Protein AF-A0A7S3XKQ5-F1 (afdb_monomer_lite)

Secondary structure (DSSP, 8-state):
------TT-------TTT-HHHHHHTT--SSS--EE--SSS-TT-EE--S--SHHHHHHHIIIII-----GGGGGGS-HHHHHHHHHHHTS-HHHHHHHHHHHHHHTTS---HHHHHHHHHHHHHHHHHH-

Radius of gyration: 18.31 Å; chains: 1; bounding box: 39×31×45 Å

Structure (mmCIF, N/CA/C/O backbone):
data_AF-A0A7S3XKQ5-F1
#
_entry.id   AF-A0A7S3XKQ5-F1
#
loop_
_atom_site.group_PDB
_atom_site.id
_atom_site.type_symbol
_atom_site.label_atom_id
_atom_site.label_alt_id
_atom_site.label_comp_id
_atom_site.label_asym_id
_atom_site.label_entity_id
_atom_site.label_seq_id
_atom_site.pdbx_PDB_ins_code
_atom_site.Cartn_x
_atom_site.Cartn_y
_atom_site.Cartn_z
_atom_site.occupancy
_atom_site.B_iso_or_equiv
_atom_site.auth_seq_id
_atom_site.auth_comp_id
_atom_site.auth_asym_id
_atom_site.auth_atom_id
_atom_site.pdbx_PDB_model_num
ATOM 1 N N . ALA A 1 1 ? -20.234 -4.524 6.167 1.00 31.52 1 ALA A N 1
ATOM 2 C CA . ALA A 1 1 ? -20.418 -4.998 4.776 1.00 31.52 1 ALA A CA 1
ATOM 3 C C . ALA A 1 1 ? -19.093 -4.816 4.047 1.00 31.52 1 ALA A C 1
ATOM 5 O O . ALA A 1 1 ? -18.594 -3.701 4.038 1.00 31.52 1 ALA A O 1
ATOM 6 N N . LEU A 1 2 ? -18.487 -5.884 3.515 1.00 31.28 2 LEU A N 1
ATOM 7 C CA . LEU A 1 2 ? -17.202 -5.793 2.808 1.00 31.28 2 LEU A CA 1
ATOM 8 C C . LEU A 1 2 ? -17.407 -5.044 1.481 1.00 31.28 2 LEU A C 1
ATOM 10 O O . LEU A 1 2 ? -17.963 -5.598 0.535 1.00 31.28 2 LEU A O 1
ATOM 14 N N . LEU A 1 3 ? -16.986 -3.782 1.415 1.00 38.47 3 LEU A N 1
ATOM 15 C CA . LEU A 1 3 ? -16.918 -3.029 0.166 1.00 38.47 3 LEU A CA 1
ATOM 16 C C . LEU A 1 3 ? -15.486 -3.103 -0.367 1.00 38.47 3 LEU A C 1
ATOM 18 O O . LEU A 1 3 ? -14.568 -2.478 0.154 1.00 38.47 3 LEU A O 1
ATOM 22 N N . LEU A 1 4 ? -15.328 -3.908 -1.416 1.00 44.41 4 LEU A N 1
ATOM 23 C CA . LEU A 1 4 ? -14.134 -4.013 -2.249 1.00 44.41 4 LEU A CA 1
ATOM 24 C C . LEU A 1 4 ? -13.785 -2.647 -2.848 1.00 44.41 4 LEU A C 1
ATOM 26 O O . LEU A 1 4 ? -14.491 -2.178 -3.738 1.00 44.41 4 LEU A O 1
ATOM 30 N N . LEU A 1 5 ? -12.679 -2.039 -2.421 1.00 44.62 5 LEU A N 1
ATOM 31 C CA . LEU A 1 5 ? -12.096 -0.867 -3.072 1.00 44.62 5 LEU A CA 1
ATOM 32 C C . LEU A 1 5 ? -10.567 -1.005 -3.050 1.00 44.62 5 LEU A C 1
ATOM 34 O O . LEU A 1 5 ? -9.921 -0.711 -2.056 1.00 44.62 5 LEU A O 1
ATOM 38 N N . HIS A 1 6 ? -10.034 -1.423 -4.205 1.00 49.72 6 HIS A N 1
ATOM 39 C CA . HIS A 1 6 ? -8.649 -1.806 -4.520 1.00 49.72 6 HIS A CA 1
ATOM 40 C C . HIS A 1 6 ? -8.229 -3.225 -4.076 1.00 49.72 6 HIS A C 1
ATOM 42 O O . HIS A 1 6 ? -8.263 -3.526 -2.890 1.00 49.72 6 HIS A O 1
ATOM 48 N N . PRO A 1 7 ? -7.773 -4.099 -5.001 1.00 55.66 7 PRO A N 1
ATOM 49 C CA . PRO A 1 7 ? -7.379 -5.471 -4.655 1.00 55.66 7 PRO A CA 1
ATOM 50 C C . PRO A 1 7 ? -6.207 -5.554 -3.667 1.00 55.66 7 PRO A C 1
ATOM 52 O O . PRO A 1 7 ? -6.026 -6.567 -3.005 1.00 55.66 7 PRO A O 1
ATOM 55 N N . SER A 1 8 ? -5.414 -4.488 -3.556 1.00 66.88 8 SER A N 1
ATOM 56 C CA . SER A 1 8 ? -4.251 -4.410 -2.674 1.00 66.88 8 SER A CA 1
ATOM 57 C C . SER A 1 8 ? -4.506 -3.715 -1.335 1.00 66.88 8 SER A C 1
ATOM 59 O O . SER A 1 8 ? -3.608 -3.713 -0.492 1.00 66.88 8 SER A O 1
ATOM 61 N N . VAL A 1 9 ? -5.682 -3.106 -1.123 1.00 77.19 9 VAL A N 1
ATOM 62 C CA . VAL A 1 9 ? -5.980 -2.338 0.096 1.00 77.19 9 VAL A CA 1
ATOM 63 C C . VAL A 1 9 ? -7.341 -2.733 0.653 1.00 77.19 9 VAL A C 1
ATOM 65 O O . VAL A 1 9 ? -8.372 -2.531 0.022 1.00 77.19 9 VAL A O 1
ATOM 68 N N . LEU A 1 10 ? -7.345 -3.255 1.878 1.00 82.56 10 LEU A N 1
ATOM 69 C CA . LEU A 1 10 ? -8.566 -3.527 2.626 1.00 82.56 10 LEU A CA 1
ATOM 70 C C . LEU A 1 10 ? -8.952 -2.294 3.448 1.00 82.56 10 LEU A C 1
ATOM 72 O O . LEU A 1 10 ? -8.154 -1.802 4.244 1.00 82.56 10 LEU A O 1
ATOM 76 N N . ILE A 1 11 ? -10.189 -1.829 3.279 1.00 87.88 11 ILE A N 1
ATOM 77 C CA . ILE A 1 11 ? -10.793 -0.787 4.112 1.00 87.88 11 ILE A CA 1
ATOM 78 C C . ILE A 1 11 ? -11.907 -1.439 4.926 1.00 87.88 11 ILE A C 1
ATOM 80 O O . ILE A 1 11 ? -12.775 -2.111 4.369 1.00 87.88 11 ILE A O 1
ATOM 84 N N . ALA A 1 12 ? -11.871 -1.240 6.239 1.00 90.88 12 ALA A N 1
ATOM 85 C CA . ALA A 1 12 ? -12.855 -1.767 7.171 1.00 90.88 12 ALA A CA 1
ATOM 86 C C . ALA A 1 12 ? -13.264 -0.690 8.179 1.00 90.88 12 ALA A C 1
ATOM 88 O O . ALA A 1 12 ? -12.470 0.191 8.517 1.00 90.88 12 ALA A O 1
ATOM 89 N N . ASP A 1 13 ? -14.499 -0.785 8.655 1.00 94.56 13 ASP A N 1
ATOM 90 C CA . ASP A 1 13 ? -15.030 -0.023 9.775 1.00 94.56 13 ASP A CA 1
ATOM 91 C C . ASP A 1 13 ? -15.311 -0.954 10.963 1.00 94.56 13 ASP A C 1
ATOM 93 O O . ASP A 1 13 ? -15.604 -2.137 10.790 1.00 94.56 13 ASP A O 1
ATOM 97 N N . VAL A 1 14 ? -15.180 -0.418 12.176 1.00 95.19 14 VAL A N 1
ATOM 98 C CA . VAL A 1 14 ? -15.464 -1.124 13.430 1.00 95.19 14 VAL A CA 1
ATOM 99 C C . VAL A 1 14 ? -16.315 -0.206 14.296 1.00 95.19 14 VAL A C 1
ATOM 101 O O . VAL A 1 14 ? -15.922 0.930 14.571 1.00 95.19 14 VAL A O 1
ATOM 104 N N . ASP A 1 15 ? -17.472 -0.699 14.734 1.00 95.56 15 ASP A N 1
ATOM 105 C CA . ASP A 1 15 ? -18.322 0.011 15.685 1.00 95.56 15 ASP A CA 1
ATOM 106 C C . ASP A 1 15 ? -17.851 -0.257 17.118 1.00 95.56 15 ASP A C 1
ATOM 108 O O . ASP A 1 15 ? -18.211 -1.249 17.751 1.00 95.56 15 ASP A O 1
ATOM 112 N N . CYS A 1 16 ? -17.050 0.664 17.646 1.00 95.06 16 CYS A N 1
ATOM 113 C CA . CYS A 1 16 ? -16.526 0.586 19.006 1.00 95.06 16 CYS A CA 1
ATOM 114 C C . CYS A 1 16 ? -17.577 0.794 20.108 1.00 95.06 16 CYS A C 1
ATOM 116 O O . CYS A 1 16 ? -17.250 0.658 21.285 1.00 95.06 16 CYS A O 1
ATOM 118 N N . THR A 1 17 ? -18.826 1.142 19.773 1.00 92.88 17 THR A N 1
ATOM 119 C CA . THR A 1 17 ? -19.912 1.130 20.767 1.00 92.88 17 THR A CA 1
AT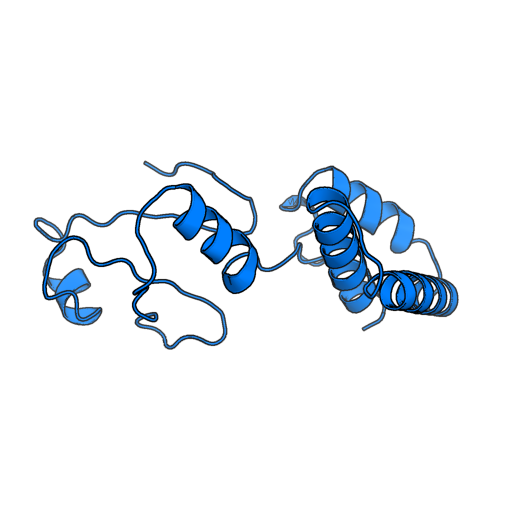OM 120 C C . THR A 1 17 ? -20.361 -0.295 21.092 1.00 92.88 17 THR A C 1
ATOM 122 O O . THR A 1 17 ? -20.807 -0.551 22.214 1.00 92.88 17 THR A O 1
ATOM 125 N N . VAL A 1 18 ? -20.164 -1.218 20.144 1.00 97.00 18 VAL A N 1
ATOM 126 C CA . VAL A 1 18 ? -20.434 -2.655 20.265 1.00 97.00 18 VAL A CA 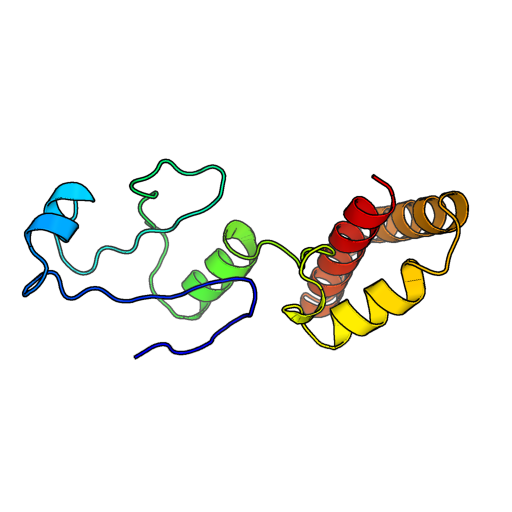1
ATOM 127 C C . VAL A 1 18 ? -19.155 -3.420 20.628 1.00 97.00 18 VAL A C 1
ATOM 129 O O . VAL A 1 18 ? -19.145 -4.169 21.599 1.00 97.00 18 VAL A O 1
ATOM 132 N N . GLU A 1 19 ? -18.056 -3.181 19.909 1.00 96.31 19 GLU A N 1
ATOM 133 C CA . GLU A 1 19 ? -16.785 -3.916 20.032 1.00 96.31 19 GLU A CA 1
ATOM 134 C C . GLU A 1 19 ? -15.789 -3.214 20.976 1.00 96.31 19 GLU A C 1
ATOM 136 O O . GLU A 1 19 ? -14.682 -2.824 20.591 1.00 96.31 19 GLU A O 1
ATOM 141 N N . GLN A 1 20 ? -16.195 -3.004 22.232 1.00 95.38 20 GLN A N 1
ATOM 142 C CA . GLN A 1 20 ? -15.442 -2.188 23.199 1.00 95.38 20 GLN A CA 1
ATOM 143 C C . GLN A 1 20 ? -14.061 -2.768 23.538 1.00 95.38 20 GLN A C 1
ATOM 145 O O . GLN A 1 20 ? -13.076 -2.026 23.544 1.00 95.38 20 GLN A O 1
ATOM 150 N N . ASP A 1 21 ? -13.972 -4.080 23.774 1.00 96.94 21 ASP A N 1
ATOM 151 C CA . ASP A 1 21 ? -12.715 -4.754 24.131 1.00 96.94 21 ASP A CA 1
ATOM 152 C C . ASP A 1 21 ? -11.688 -4.661 22.996 1.00 96.94 21 ASP A C 1
ATOM 154 O O . ASP A 1 21 ? -10.526 -4.322 23.230 1.00 96.94 21 ASP A O 1
ATOM 158 N N . LEU A 1 22 ? -12.134 -4.876 21.753 1.00 95.25 22 LEU A N 1
ATOM 159 C CA . LEU A 1 22 ? -11.299 -4.746 20.561 1.00 95.25 22 LEU A CA 1
ATOM 160 C C . LEU A 1 22 ? -10.774 -3.313 20.424 1.00 95.25 22 LEU A C 1
ATOM 162 O O . LEU A 1 22 ? -9.580 -3.086 20.236 1.00 95.25 22 LEU A O 1
ATOM 166 N N . CYS A 1 23 ? -11.648 -2.319 20.562 1.00 95.81 23 CYS A N 1
ATOM 167 C CA . CYS A 1 23 ? -11.235 -0.924 20.461 1.00 95.81 23 CYS A CA 1
ATOM 168 C C . CYS A 1 23 ? -10.287 -0.513 21.601 1.00 95.81 23 CYS A C 1
ATOM 170 O O . CYS A 1 23 ? -9.326 0.221 21.353 1.00 95.81 23 CYS A O 1
ATOM 172 N N . GLY A 1 24 ? -10.474 -1.051 22.810 1.00 95.44 24 GLY A N 1
ATOM 173 C CA . GLY A 1 24 ? -9.538 -0.902 23.925 1.00 95.44 24 GLY A CA 1
ATOM 174 C C . GLY A 1 24 ? -8.169 -1.533 23.645 1.00 95.44 24 GLY A C 1
ATOM 175 O O . GLY A 1 24 ? -7.141 -0.883 23.848 1.00 95.44 24 GLY A O 1
ATOM 176 N N . GLU A 1 25 ? -8.130 -2.758 23.109 1.00 96.25 25 GLU A N 1
ATOM 177 C CA . GLU A 1 25 ? -6.889 -3.459 22.749 1.00 96.25 25 GLU A CA 1
ATOM 178 C C . GLU A 1 25 ? -6.058 -2.660 21.735 1.00 96.25 25 GLU A C 1
ATOM 180 O O . GLU A 1 25 ? -4.833 -2.529 21.886 1.00 96.25 25 GLU A O 1
ATOM 185 N N . PHE A 1 26 ? -6.727 -2.083 20.736 1.00 96.06 26 PHE A N 1
ATOM 186 C CA . PHE A 1 26 ? -6.109 -1.269 19.690 1.00 96.06 26 PHE A CA 1
ATOM 187 C C . PHE A 1 26 ? -5.876 0.192 20.118 1.00 96.06 26 PHE A C 1
ATOM 189 O O . PHE A 1 26 ? -5.298 0.966 19.354 1.00 96.06 26 PHE A O 1
ATOM 196 N N . GLY A 1 27 ? -6.239 0.575 21.347 1.00 94.75 27 GLY A N 1
ATOM 197 C CA . GLY A 1 27 ? -5.952 1.895 21.915 1.00 94.75 27 GLY A CA 1
ATOM 198 C C . GLY A 1 27 ? -6.806 3.027 21.340 1.00 94.75 27 GLY A C 1
ATOM 199 O O . GLY A 1 27 ? -6.341 4.162 21.239 1.00 94.75 27 GLY A O 1
ATOM 200 N N . VAL A 1 28 ? -8.039 2.734 20.928 1.00 95.81 28 VAL A N 1
ATOM 201 C CA . VAL A 1 28 ? -8.998 3.737 20.456 1.00 95.81 28 VAL A CA 1
ATOM 202 C C . VAL A 1 28 ? -9.652 4.414 21.663 1.00 95.81 28 VAL A C 1
ATOM 204 O O . VAL A 1 28 ? -10.418 3.792 22.390 1.00 95.81 28 VAL A O 1
ATOM 207 N N . SER A 1 29 ? -9.360 5.700 21.871 1.00 92.81 29 SER A N 1
ATOM 208 C CA . SER A 1 29 ? -9.880 6.497 22.999 1.00 92.81 29 SER A CA 1
ATOM 209 C C . SER A 1 29 ? -10.840 7.619 22.589 1.00 92.81 29 SER A C 1
ATOM 211 O O . SER A 1 29 ? -11.417 8.283 23.448 1.00 92.81 29 SER A O 1
ATOM 213 N N . GLY A 1 30 ? -11.030 7.843 21.287 1.00 93.12 30 GLY A N 1
ATOM 214 C CA . GLY A 1 30 ? -11.927 8.868 20.760 1.00 93.12 30 GLY A CA 1
ATOM 215 C C . GLY A 1 30 ? -12.348 8.579 19.323 1.00 93.12 30 GLY A C 1
ATOM 216 O O . GLY A 1 30 ? -11.629 7.911 18.575 1.00 93.12 30 GLY A O 1
ATOM 217 N N . TYR A 1 31 ? -13.519 9.080 18.927 1.00 92.00 31 TYR A N 1
ATOM 218 C CA . TYR A 1 31 ? -14.104 8.792 17.617 1.00 92.00 31 TYR A CA 1
ATOM 219 C C . TYR A 1 31 ? -14.202 10.041 16.727 1.00 92.00 31 TYR A C 1
ATOM 221 O O . TYR A 1 31 ? -14.527 11.119 17.226 1.00 92.00 31 TYR A O 1
ATOM 229 N N . PRO A 1 32 ? -13.983 9.907 15.405 1.00 92.25 32 PRO A N 1
ATOM 230 C CA . PRO A 1 32 ? -13.425 8.733 14.736 1.00 92.25 32 PRO A CA 1
ATOM 231 C C . PRO A 1 32 ? -11.895 8.667 14.901 1.00 92.25 32 PRO A C 1
ATOM 233 O O . PRO A 1 32 ? -11.200 9.687 14.811 1.00 92.25 32 PRO A O 1
ATOM 236 N N . THR A 1 33 ? -11.376 7.451 15.082 1.00 94.69 33 THR A N 1
ATOM 237 C CA . THR A 1 33 ? -9.944 7.128 15.001 1.00 94.69 33 THR A CA 1
ATOM 238 C C . THR A 1 33 ? -9.712 6.298 13.746 1.00 94.69 33 THR A C 1
ATOM 240 O O . THR A 1 33 ? -10.386 5.294 13.541 1.00 94.69 33 THR A O 1
ATOM 243 N N . ILE A 1 34 ? -8.764 6.718 12.907 1.00 95.50 34 ILE A N 1
ATOM 244 C CA . ILE A 1 34 ? -8.368 5.981 11.703 1.00 95.50 34 ILE A CA 1
ATOM 245 C C . ILE A 1 34 ? -7.007 5.359 11.979 1.00 95.50 34 ILE A C 1
ATOM 247 O O . ILE A 1 34 ? -6.066 6.057 12.362 1.00 95.50 34 ILE A O 1
ATOM 251 N N . LYS A 1 35 ? -6.912 4.050 11.773 1.00 94.88 35 LYS A N 1
ATOM 252 C CA . LYS A 1 35 ? -5.667 3.294 11.863 1.00 94.88 35 LYS A CA 1
ATOM 253 C C . LYS A 1 35 ? -5.347 2.649 10.533 1.00 94.88 35 LYS A C 1
ATOM 255 O O . LYS A 1 35 ? -6.251 2.327 9.765 1.00 94.88 35 LYS A O 1
ATOM 260 N N . TYR A 1 36 ? -4.061 2.461 10.280 1.00 93.31 36 TYR A N 1
ATOM 261 C CA . TYR A 1 36 ? -3.582 1.764 9.103 1.00 93.31 36 TYR A CA 1
ATOM 262 C C . TYR A 1 36 ? -2.603 0.659 9.476 1.00 93.31 36 TYR A C 1
ATOM 264 O O . TYR A 1 36 ? -1.925 0.712 10.504 1.00 93.31 36 TYR A O 1
ATOM 272 N N . PHE A 1 37 ? -2.555 -0.348 8.612 1.00 92.25 37 PHE A N 1
ATOM 273 C CA . PHE A 1 37 ? -1.798 -1.569 8.824 1.00 92.25 37 PHE A CA 1
ATOM 274 C C . PHE A 1 37 ? -0.981 -1.863 7.571 1.00 92.25 37 PHE A C 1
ATOM 276 O O . PHE A 1 37 ? -1.523 -1.954 6.468 1.00 92.25 37 PHE A O 1
ATOM 283 N N . THR A 1 38 ? 0.328 -2.022 7.735 1.00 86.19 38 THR A N 1
ATOM 284 C CA . THR A 1 38 ? 1.240 -2.479 6.683 1.00 86.19 38 THR A CA 1
ATOM 285 C C . THR A 1 38 ? 2.116 -3.611 7.228 1.00 86.19 38 THR A C 1
ATOM 287 O O . THR A 1 38 ? 1.921 -4.087 8.340 1.00 86.19 38 THR A O 1
ATOM 290 N N . SER A 1 39 ? 3.080 -4.096 6.441 1.00 80.25 39 SER A N 1
ATOM 291 C CA . SER A 1 39 ? 4.096 -5.025 6.974 1.00 80.25 39 SER A CA 1
ATOM 292 C C . SER A 1 39 ? 5.115 -4.347 7.893 1.00 80.25 39 SER A C 1
ATOM 294 O O . SER A 1 39 ? 5.906 -5.048 8.512 1.00 80.25 39 SER A O 1
ATOM 296 N N . GLU A 1 40 ? 5.138 -3.016 7.922 1.00 82.25 40 GLU A N 1
ATOM 297 C CA . GLU A 1 40 ? 6.104 -2.222 8.684 1.00 82.25 40 GLU A CA 1
ATOM 298 C C . GLU A 1 40 ? 5.503 -1.679 9.987 1.00 82.25 40 GLU A C 1
ATOM 300 O O . GLU A 1 40 ? 6.246 -1.407 10.924 1.00 82.25 40 GLU A O 1
ATOM 305 N N . THR A 1 41 ? 4.172 -1.570 10.070 1.00 87.19 41 THR A N 1
ATOM 306 C CA . THR A 1 41 ? 3.476 -1.175 11.300 1.00 87.19 41 THR A CA 1
ATOM 307 C C . THR A 1 41 ? 3.516 -2.291 12.342 1.00 87.19 41 THR A C 1
ATOM 309 O O . THR A 1 41 ? 3.624 -3.476 12.014 1.00 87.19 41 THR A O 1
ATOM 312 N N . ASP A 1 42 ? 3.324 -1.932 13.609 1.00 92.38 42 ASP A N 1
ATOM 313 C CA . ASP A 1 42 ? 3.072 -2.922 14.652 1.00 92.38 42 ASP A CA 1
ATOM 314 C C . ASP A 1 42 ? 1.723 -3.657 14.457 1.00 92.38 42 ASP A C 1
ATOM 316 O O . ASP A 1 42 ? 0.914 -3.342 13.577 1.00 92.38 42 ASP A O 1
ATOM 320 N N . LYS A 1 43 ? 1.462 -4.659 15.307 1.00 91.81 43 LYS A N 1
ATOM 321 C CA . LYS A 1 43 ? 0.221 -5.455 15.264 1.00 91.81 43 LYS A CA 1
ATOM 322 C C . LYS A 1 43 ? -1.047 -4.653 15.588 1.00 91.81 43 LYS A C 1
ATOM 324 O O . LYS A 1 43 ? -2.134 -5.095 15.236 1.00 91.81 43 LYS A O 1
ATOM 329 N N . LYS A 1 44 ? -0.920 -3.515 16.272 1.00 93.88 44 LYS A N 1
ATOM 330 C CA . LYS A 1 44 ? -2.023 -2.619 16.656 1.00 93.88 44 LYS A CA 1
ATOM 331 C C . LYS A 1 44 ? -2.247 -1.496 15.639 1.00 93.88 44 LYS A C 1
ATOM 333 O O . LYS A 1 44 ? -3.174 -0.693 15.805 1.00 93.88 44 LYS A O 1
ATOM 338 N N . GLY A 1 45 ? -1.428 -1.465 14.589 1.00 94.06 45 GLY A N 1
ATOM 339 C CA . GLY A 1 45 ? -1.466 -0.475 13.532 1.00 94.06 45 GLY A CA 1
ATOM 340 C C . GLY A 1 45 ? -1.059 0.909 14.020 1.00 94.06 45 GLY A C 1
ATOM 341 O O . GLY A 1 45 ? -1.081 1.242 15.208 1.00 94.06 45 GLY A O 1
ATOM 342 N N . GLU A 1 46 ? 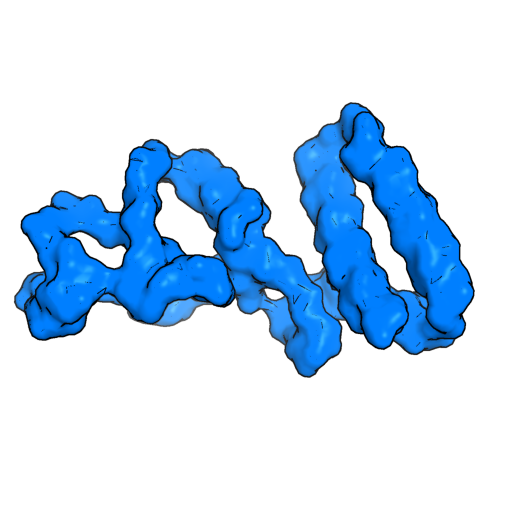-0.755 1.768 13.064 1.00 95.00 46 GLU A N 1
ATOM 343 C CA . GLU A 1 46 ? -0.396 3.152 13.339 1.00 95.00 46 GLU A CA 1
ATOM 344 C C . GLU A 1 46 ? -1.590 4.083 13.134 1.00 95.00 46 GLU A C 1
ATOM 346 O O . GLU A 1 46 ? -2.496 3.814 12.341 1.00 95.00 46 GLU A O 1
ATOM 351 N N . SER A 1 47 ? -1.614 5.188 13.878 1.00 94.81 47 SER A N 1
ATOM 352 C CA . SER A 1 47 ? -2.674 6.189 13.760 1.00 94.81 47 SER A CA 1
ATOM 353 C C . SER A 1 47 ? -2.468 7.049 12.516 1.00 94.81 47 SER A C 1
ATOM 355 O O . SER A 1 47 ? -1.407 7.643 12.324 1.00 94.81 47 SER A O 1
ATOM 357 N N . TYR A 1 48 ? -3.512 7.179 11.701 1.00 95.00 48 TYR A N 1
ATOM 358 C CA . TYR A 1 48 ? -3.545 8.148 10.615 1.00 95.00 48 TYR A CA 1
ATOM 359 C C . TYR A 1 48 ? -3.937 9.529 11.153 1.00 95.00 48 TYR A C 1
ATOM 361 O O . TYR A 1 48 ? -5.060 9.737 11.620 1.00 95.00 48 TYR A O 1
ATOM 369 N N . ASN A 1 49 ? -3.007 10.479 11.049 1.00 94.12 49 ASN A N 1
ATOM 370 C CA . ASN A 1 49 ? -3.176 11.859 11.517 1.00 94.12 49 ASN A CA 1
ATOM 371 C C . ASN A 1 49 ? -3.239 12.887 10.371 1.00 94.12 49 ASN A C 1
ATOM 373 O O . ASN A 1 49 ? -3.206 14.088 10.629 1.00 94.12 49 ASN A O 1
ATOM 377 N N . GLY A 1 50 ? -3.294 12.431 9.113 1.00 94.00 50 GLY A N 1
ATOM 378 C CA . GLY A 1 50 ? -3.495 13.307 7.957 1.00 94.00 50 GLY A CA 1
ATOM 379 C C . GLY A 1 50 ? -4.931 13.825 7.869 1.00 94.00 50 GLY A C 1
ATOM 380 O O . GLY A 1 50 ? -5.795 13.451 8.674 1.00 94.00 50 GLY A O 1
ATOM 381 N N . GLY A 1 51 ? -5.205 14.701 6.903 1.00 95.88 51 GLY A N 1
ATOM 382 C CA . GLY A 1 51 ? -6.554 15.223 6.762 1.00 95.88 51 GLY A CA 1
ATOM 383 C C . GLY A 1 51 ? -7.530 14.199 6.180 1.00 95.88 51 GLY A C 1
ATOM 384 O O . GLY A 1 51 ? -7.185 13.243 5.491 1.00 95.88 51 GLY A O 1
ATOM 385 N N . ARG A 1 52 ? -8.791 14.340 6.585 1.00 94.38 52 ARG A N 1
ATOM 386 C CA . ARG A 1 52 ? -9.814 13.287 6.467 1.00 94.38 52 ARG A CA 1
ATOM 387 C C . ARG A 1 52 ? -10.753 13.498 5.287 1.00 94.38 52 ARG A C 1
ATOM 389 O O . ARG A 1 52 ? -11.813 12.878 5.225 1.00 94.38 52 ARG A O 1
ATOM 396 N N . ASP A 1 53 ? -10.390 14.386 4.367 1.00 94.62 53 ASP A N 1
ATOM 397 C CA . ASP A 1 53 ? -11.117 14.509 3.116 1.00 94.62 53 ASP A CA 1
ATOM 398 C C . ASP A 1 53 ? -10.749 13.375 2.151 1.00 94.62 53 ASP A C 1
ATOM 400 O O . ASP A 1 53 ? -9.743 12.670 2.285 1.00 94.62 53 ASP A O 1
ATOM 404 N N . LYS A 1 54 ? -11.613 13.176 1.155 1.00 89.44 54 LYS A N 1
ATOM 405 C CA . LYS A 1 54 ? -11.466 12.095 0.180 1.00 89.44 54 LYS A CA 1
ATOM 406 C C . LYS A 1 54 ? -10.137 12.168 -0.580 1.00 89.44 54 LYS A C 1
ATOM 408 O O . LYS A 1 54 ? -9.599 11.120 -0.930 1.00 89.44 54 LYS A O 1
ATOM 413 N N . ALA A 1 55 ? -9.641 13.365 -0.890 1.00 88.56 55 ALA A N 1
ATOM 414 C CA . ALA A 1 55 ? -8.418 13.532 -1.663 1.00 88.56 55 ALA A CA 1
ATOM 415 C C . ALA A 1 55 ? -7.189 13.143 -0.833 1.00 88.56 55 ALA A C 1
ATOM 417 O O . ALA A 1 55 ? -6.338 12.400 -1.327 1.00 88.56 55 ALA A O 1
ATOM 418 N N . GLU A 1 56 ? -7.126 13.564 0.429 1.00 92.75 56 GLU A N 1
ATOM 419 C CA . GLU A 1 56 ? -6.019 13.230 1.330 1.00 92.75 56 GLU A CA 1
ATOM 420 C C . GLU A 1 56 ? -5.993 11.745 1.715 1.00 92.75 56 GLU A C 1
ATOM 422 O O . GLU A 1 56 ? -4.936 11.111 1.645 1.00 92.75 56 GLU A O 1
ATOM 427 N N . LEU A 1 57 ? -7.151 11.146 2.011 1.00 91.94 57 LEU A N 1
ATOM 428 C CA . LEU A 1 57 ? -7.251 9.707 2.286 1.00 91.94 57 LEU A CA 1
ATOM 429 C C . LEU A 1 57 ? -6.885 8.859 1.064 1.00 91.94 57 LEU A C 1
ATOM 431 O O . LEU A 1 57 ? -6.187 7.848 1.186 1.00 91.94 57 LEU A O 1
ATOM 435 N N . LYS A 1 58 ? -7.320 9.277 -0.133 1.00 85.00 58 LYS A N 1
ATOM 436 C CA . LYS A 1 58 ? -6.951 8.606 -1.385 1.00 85.00 58 LYS A CA 1
ATOM 437 C C . LYS A 1 58 ? -5.443 8.672 -1.609 1.00 85.00 58 LYS A C 1
ATOM 439 O O . LYS A 1 58 ? -4.838 7.644 -1.899 1.00 85.00 58 LYS A O 1
ATOM 444 N N . LYS A 1 59 ? -4.840 9.850 -1.434 1.00 84.00 59 LYS A N 1
ATOM 445 C CA . LYS A 1 59 ? -3.394 10.035 -1.579 1.00 84.00 59 LYS A CA 1
ATOM 446 C C . LYS A 1 59 ? -2.620 9.133 -0.615 1.00 84.00 59 LYS A C 1
ATOM 448 O O . LYS A 1 59 ? -1.730 8.414 -1.052 1.00 84.00 59 LYS A O 1
ATOM 453 N N . PHE A 1 60 ? -2.999 9.112 0.663 1.00 88.88 60 PHE A N 1
ATOM 454 C CA . PHE A 1 60 ? -2.374 8.237 1.658 1.00 88.88 60 PHE A CA 1
ATOM 455 C C . PHE A 1 60 ? -2.494 6.755 1.281 1.00 88.88 60 PHE A C 1
ATOM 457 O O . PHE A 1 60 ? -1.525 6.000 1.344 1.00 88.88 60 PHE A O 1
ATOM 464 N N . THR A 1 61 ? -3.673 6.342 0.819 1.00 85.62 61 THR A N 1
ATOM 465 C CA . THR A 1 61 ? -3.905 4.969 0.362 1.00 85.62 61 THR A CA 1
ATOM 466 C C . THR A 1 61 ? -2.978 4.598 -0.798 1.00 85.62 61 THR A C 1
ATOM 468 O O . THR A 1 61 ? -2.365 3.533 -0.785 1.00 85.62 61 THR A O 1
ATOM 471 N N . GLU A 1 62 ? -2.838 5.483 -1.786 1.00 76.88 62 GLU A N 1
ATOM 472 C CA . GLU A 1 62 ? -2.003 5.261 -2.970 1.00 76.88 62 GLU A CA 1
ATOM 473 C C . GLU A 1 62 ? -0.499 5.269 -2.664 1.00 76.88 62 GLU A C 1
ATOM 475 O O . GLU A 1 62 ? 0.240 4.503 -3.280 1.00 76.88 62 GLU A O 1
ATOM 480 N N . GLU A 1 63 ? -0.048 6.108 -1.730 1.00 77.44 63 GLU A N 1
ATOM 481 C CA . GLU A 1 63 ? 1.373 6.281 -1.400 1.00 77.44 63 GLU A CA 1
ATOM 482 C C . GLU A 1 63 ? 1.876 5.301 -0.330 1.00 77.44 63 GLU A C 1
ATOM 484 O O . GLU A 1 63 ? 3.046 4.920 -0.362 1.00 77.44 63 GLU A O 1
ATOM 489 N N . THR A 1 64 ? 1.017 4.888 0.607 1.00 80.94 64 THR A N 1
ATOM 490 C CA . THR A 1 64 ? 1.431 4.150 1.814 1.00 80.94 64 THR A CA 1
ATOM 491 C C . THR A 1 64 ? 0.828 2.753 1.904 1.00 80.94 64 THR A C 1
ATOM 493 O O . THR A 1 64 ? 1.497 1.825 2.357 1.00 80.94 64 THR A O 1
ATOM 496 N N . LEU A 1 65 ? -0.429 2.579 1.487 1.00 81.69 65 LEU A N 1
ATOM 497 C CA . LEU A 1 65 ? -1.154 1.318 1.699 1.00 81.69 65 LEU A CA 1
ATOM 498 C C . LEU A 1 65 ? -1.158 0.411 0.478 1.00 81.69 65 LEU A C 1
ATOM 500 O O . LEU A 1 65 ? -1.296 -0.803 0.619 1.00 81.69 65 LEU A O 1
ATOM 504 N N . ASN A 1 66 ? -0.987 0.975 -0.716 1.00 71.19 66 ASN A N 1
ATOM 505 C CA . ASN A 1 66 ? -0.969 0.214 -1.951 1.00 71.19 66 ASN A CA 1
ATOM 506 C C . ASN A 1 66 ? 0.303 -0.642 -2.041 1.00 71.19 66 ASN A C 1
ATOM 508 O O . ASN A 1 66 ? 1.306 -0.261 -2.651 1.00 71.19 66 ASN A O 1
ATOM 512 N N . LYS A 1 67 ? 0.253 -1.841 -1.454 1.00 64.94 67 LYS A N 1
ATOM 513 C CA . LYS A 1 67 ? 1.191 -2.907 -1.791 1.00 64.94 67 LYS A CA 1
ATOM 514 C C . LYS A 1 67 ? 0.912 -3.277 -3.241 1.00 64.94 67 LYS A C 1
ATOM 516 O O . LYS A 1 67 ? -0.088 -3.922 -3.533 1.00 64.94 67 LYS A O 1
ATOM 521 N N . GLY A 1 68 ? 1.771 -2.824 -4.155 1.00 68.50 68 GLY A N 1
ATOM 522 C CA . GLY A 1 68 ? 1.643 -3.161 -5.572 1.00 68.50 68 GLY A CA 1
ATOM 523 C C . GLY A 1 68 ? 1.452 -4.669 -5.776 1.00 68.50 68 GLY A C 1
ATOM 524 O O . GLY A 1 68 ? 1.898 -5.466 -4.944 1.00 68.50 68 GLY A O 1
ATOM 525 N N . CYS A 1 69 ? 0.786 -5.038 -6.874 1.00 80.44 69 CYS A N 1
ATOM 526 C CA . CYS A 1 69 ? 0.461 -6.421 -7.224 1.00 80.44 69 CYS A CA 1
ATOM 527 C C . CYS A 1 69 ? 1.577 -7.415 -6.867 1.00 80.44 69 CYS A C 1
ATOM 529 O O . CYS A 1 69 ? 2.741 -7.199 -7.217 1.00 80.44 69 CYS A O 1
ATOM 531 N N . GLN A 1 70 ? 1.220 -8.505 -6.186 1.00 82.00 70 GLN A N 1
ATOM 532 C CA . GLN A 1 70 ? 2.133 -9.603 -5.878 1.00 82.00 70 GLN A CA 1
ATOM 533 C C . GLN A 1 70 ? 2.027 -10.677 -6.962 1.00 82.00 70 GLN A C 1
ATOM 535 O O . GLN A 1 70 ? 0.946 -11.208 -7.200 1.00 82.00 70 GLN A O 1
ATOM 540 N N . ILE A 1 71 ? 3.141 -11.050 -7.596 1.00 84.12 71 ILE A N 1
ATOM 541 C CA . ILE A 1 71 ? 3.135 -12.063 -8.668 1.00 84.12 71 ILE A CA 1
ATOM 542 C C . ILE A 1 71 ? 2.706 -13.452 -8.172 1.00 84.12 71 ILE A C 1
ATOM 544 O O . ILE A 1 71 ? 2.216 -14.255 -8.959 1.00 84.12 71 ILE A O 1
ATOM 548 N N . SER A 1 72 ? 2.862 -13.731 -6.873 1.00 79.25 72 SER A N 1
ATOM 549 C CA . SER A 1 72 ? 2.417 -14.977 -6.238 1.00 79.25 72 SER A CA 1
ATOM 550 C C . SER A 1 72 ? 0.894 -15.088 -6.131 1.00 79.25 72 SER A C 1
ATOM 552 O O . SER A 1 72 ? 0.377 -16.197 -6.064 1.00 79.25 72 SER A O 1
ATOM 554 N N . ALA A 1 73 ? 0.186 -13.958 -6.149 1.00 82.88 73 ALA A N 1
ATOM 555 C CA . ALA A 1 73 ? -1.271 -13.860 -6.129 1.00 82.88 73 ALA A CA 1
ATOM 556 C C . ALA A 1 73 ? -1.759 -13.029 -7.330 1.00 82.88 73 ALA A C 1
ATOM 558 O O . ALA A 1 73 ? -2.644 -12.186 -7.209 1.00 82.88 73 ALA A O 1
ATOM 559 N N . VAL A 1 74 ? -1.155 -13.239 -8.510 1.00 82.88 74 VAL A N 1
ATOM 560 C CA . VAL A 1 74 ? -1.374 -12.389 -9.697 1.00 82.88 74 VAL A CA 1
ATOM 561 C C . VAL A 1 74 ? -2.848 -12.282 -10.102 1.00 82.88 74 VAL A C 1
ATOM 563 O O . VAL A 1 74 ? -3.274 -11.246 -10.598 1.00 82.88 74 VAL A O 1
ATOM 566 N N . THR A 1 75 ? -3.645 -13.317 -9.840 1.00 80.69 75 THR A N 1
ATOM 567 C CA . THR A 1 75 ? -5.091 -13.360 -10.105 1.00 80.69 75 THR A CA 1
ATOM 568 C C . THR A 1 75 ? -5.894 -12.332 -9.311 1.00 80.69 75 THR A C 1
ATOM 570 O O . THR A 1 75 ? -6.993 -11.977 -9.725 1.00 80.69 75 THR A O 1
ATOM 573 N N . GLU A 1 76 ? -5.362 -11.850 -8.187 1.00 79.50 76 GLU A N 1
ATOM 574 C CA . GLU A 1 76 ? -5.977 -10.796 -7.375 1.00 79.50 76 GLU A CA 1
ATOM 575 C C . GLU A 1 76 ? -5.610 -9.401 -7.893 1.00 79.50 76 GLU A C 1
ATOM 577 O O . GLU A 1 76 ? -6.257 -8.422 -7.547 1.00 79.50 76 GLU A O 1
ATOM 582 N N . CYS A 1 77 ? -4.602 -9.276 -8.756 1.00 81.06 77 CYS A N 1
ATOM 583 C CA . CYS A 1 77 ? -4.167 -7.989 -9.285 1.00 81.06 77 CYS A CA 1
ATOM 584 C C . CYS A 1 77 ? -5.119 -7.431 -10.347 1.00 81.06 77 CYS A C 1
ATOM 586 O O . CYS A 1 77 ? -5.980 -8.136 -10.869 1.00 81.06 77 CYS A O 1
ATOM 588 N N . SER A 1 78 ? -4.935 -6.166 -10.736 1.00 82.75 78 SER A N 1
ATOM 589 C CA . SER A 1 78 ? -5.713 -5.598 -11.842 1.00 82.75 78 SER A CA 1
ATOM 590 C C . SER A 1 78 ? -5.442 -6.330 -13.162 1.00 82.75 78 SER A C 1
ATOM 592 O O . SER A 1 78 ? -4.327 -6.792 -13.407 1.00 82.75 78 SER A O 1
ATOM 594 N N . GLU A 1 79 ? -6.423 -6.369 -14.068 1.00 86.56 79 GLU A N 1
ATOM 595 C CA . GLU A 1 79 ? -6.282 -6.993 -15.398 1.00 86.56 79 GLU A CA 1
ATOM 596 C C . GLU A 1 79 ? -5.042 -6.488 -16.158 1.00 86.56 79 GLU A C 1
ATOM 598 O O . GLU A 1 79 ? -4.347 -7.235 -16.848 1.00 86.56 79 GLU A O 1
ATOM 603 N N . LYS A 1 80 ? -4.720 -5.201 -15.985 1.00 87.12 80 LYS A N 1
ATOM 604 C CA . LYS A 1 80 ? -3.556 -4.555 -16.596 1.00 87.12 80 LYS A CA 1
ATOM 605 C C . LYS A 1 80 ? -2.237 -5.093 -16.036 1.00 87.12 80 LYS A C 1
ATOM 607 O O . LYS A 1 80 ? -1.281 -5.277 -16.790 1.00 87.12 80 LYS A O 1
ATOM 612 N N . GLU A 1 81 ? -2.173 -5.336 -14.730 1.00 89.12 81 GLU A N 1
ATOM 613 C CA . GLU A 1 81 ? -1.019 -5.947 -14.065 1.00 89.12 81 GLU A CA 1
ATOM 614 C C . GLU A 1 81 ? -0.899 -7.423 -14.437 1.00 89.12 81 GLU A C 1
ATOM 616 O O . GLU A 1 81 ? 0.193 -7.850 -14.800 1.00 89.12 81 GLU A O 1
ATOM 621 N N . GLN A 1 82 ? -2.011 -8.165 -14.459 1.00 90.38 82 GLN A N 1
ATOM 622 C CA . GLN A 1 82 ? -2.056 -9.562 -14.899 1.00 90.38 82 GLN A CA 1
ATOM 623 C C . GLN A 1 82 ? -1.477 -9.718 -16.307 1.00 90.38 82 GLN A C 1
ATOM 625 O O . GLN A 1 82 ? -0.486 -10.421 -16.503 1.00 90.38 82 GLN A O 1
ATOM 630 N N . ALA A 1 83 ? -2.016 -8.979 -17.281 1.00 93.50 83 ALA A N 1
ATOM 631 C CA . ALA A 1 83 ? -1.534 -9.006 -18.659 1.00 93.50 83 ALA A CA 1
ATOM 632 C C . ALA A 1 83 ? -0.050 -8.618 -18.768 1.00 93.50 83 ALA A C 1
ATOM 634 O O . ALA A 1 83 ? 0.686 -9.139 -19.612 1.00 93.50 83 ALA A O 1
ATOM 635 N N . TYR A 1 84 ? 0.415 -7.705 -17.911 1.00 93.62 84 TYR A N 1
ATOM 636 C CA . TYR A 1 84 ? 1.819 -7.326 -17.872 1.00 93.62 84 TYR A CA 1
ATOM 637 C C . TYR A 1 84 ? 2.705 -8.446 -17.320 1.00 93.62 84 TYR A C 1
ATOM 639 O O . TYR A 1 84 ? 3.721 -8.755 -17.942 1.00 93.62 84 TYR A O 1
ATOM 647 N N . VAL A 1 85 ? 2.326 -9.072 -16.204 1.00 93.06 85 VAL A N 1
ATOM 648 C CA . VAL A 1 85 ? 3.059 -10.198 -15.607 1.00 93.06 85 VAL A CA 1
ATOM 649 C C . VAL A 1 85 ? 3.131 -11.366 -16.585 1.00 93.06 85 VAL A C 1
ATOM 651 O O . VAL A 1 85 ? 4.226 -11.857 -16.839 1.00 93.06 85 VAL A O 1
ATOM 654 N N . GLU A 1 86 ? 2.017 -11.740 -17.217 1.00 92.62 86 GLU A N 1
ATOM 655 C CA . GLU A 1 86 ? 1.962 -12.802 -18.232 1.00 92.62 86 GLU A CA 1
ATOM 656 C C . GLU A 1 86 ? 2.914 -12.538 -19.408 1.00 92.62 86 GLU A C 1
ATOM 658 O O . GLU A 1 86 ? 3.617 -13.435 -19.871 1.00 92.62 86 GLU A O 1
ATOM 663 N N . LYS A 1 87 ? 3.002 -11.281 -19.860 1.00 93.69 87 LYS A N 1
ATOM 664 C CA . LYS A 1 87 ? 3.906 -10.876 -20.945 1.00 93.69 87 LYS A CA 1
ATOM 665 C C . LYS A 1 87 ? 5.383 -10.873 -20.540 1.00 93.69 87 LYS A C 1
ATOM 667 O O . LYS A 1 87 ? 6.252 -11.020 -21.400 1.00 93.69 87 LYS A O 1
ATOM 672 N N . GLN A 1 88 ? 5.688 -10.596 -19.274 1.00 94.25 88 GLN A N 1
ATOM 673 C CA . GLN A 1 88 ? 7.070 -10.532 -18.800 1.00 94.25 88 GLN A CA 1
ATOM 674 C C . GLN A 1 88 ? 7.579 -11.904 -18.342 1.00 94.25 88 GLN A C 1
ATOM 676 O O . GLN A 1 88 ? 8.709 -12.242 -18.669 1.00 94.25 88 GLN A O 1
ATOM 681 N N . LYS A 1 89 ? 6.762 -12.732 -17.679 1.00 91.06 89 LYS A N 1
ATOM 682 C CA . LYS A 1 89 ? 7.182 -14.046 -17.154 1.00 91.06 89 LYS A CA 1
ATOM 683 C C . LYS A 1 89 ? 7.688 -15.016 -18.230 1.00 91.06 89 LYS A C 1
ATOM 685 O O . LYS A 1 89 ? 8.425 -15.939 -17.916 1.00 91.06 89 LYS A O 1
ATOM 690 N N . SER A 1 90 ? 7.291 -14.819 -19.491 1.00 90.25 90 SER A N 1
ATOM 691 C CA . SER A 1 90 ? 7.746 -15.629 -20.627 1.00 90.25 90 SER A CA 1
ATOM 692 C C . SER A 1 90 ? 9.116 -15.209 -21.176 1.00 90.25 90 SER A C 1
ATOM 694 O O . SER A 1 90 ? 9.584 -15.796 -22.149 1.00 90.25 90 SER A O 1
ATOM 696 N N . LYS A 1 91 ? 9.731 -14.155 -20.631 1.00 93.88 91 LYS A N 1
ATOM 697 C CA . LYS A 1 91 ? 11.051 -13.668 -21.039 1.00 93.88 91 LYS A CA 1
ATOM 698 C C . LYS A 1 91 ? 12.131 -14.179 -20.099 1.00 93.88 91 LYS A C 1
ATOM 700 O O . LYS A 1 91 ? 11.879 -14.440 -18.928 1.00 93.88 91 LYS A O 1
ATOM 705 N N . ASP A 1 92 ? 13.353 -14.251 -20.610 1.00 95.50 92 ASP A N 1
ATOM 706 C CA . ASP A 1 92 ? 14.518 -14.548 -19.787 1.00 95.50 92 ASP A CA 1
ATOM 707 C C . ASP A 1 92 ? 14.877 -13.392 -18.834 1.00 95.50 92 ASP A C 1
ATOM 709 O O . ASP A 1 92 ? 14.496 -12.230 -19.020 1.00 95.50 92 ASP A O 1
ATOM 713 N N . LYS A 1 93 ? 15.651 -13.729 -17.798 1.00 94.12 93 LYS A N 1
ATOM 714 C CA . LYS A 1 93 ? 16.084 -12.798 -16.751 1.00 94.12 93 LYS A CA 1
ATOM 715 C C . LYS A 1 93 ? 16.824 -11.574 -17.305 1.00 94.12 93 LYS A C 1
ATOM 717 O O . LYS A 1 93 ? 16.578 -10.464 -16.838 1.00 94.12 93 LYS A O 1
ATOM 722 N N . ALA A 1 94 ? 17.666 -11.741 -18.326 1.00 94.88 94 ALA A N 1
ATOM 723 C CA . ALA A 1 94 ? 18.430 -10.636 -18.908 1.00 94.88 94 ALA A CA 1
ATOM 724 C C . ALA A 1 94 ? 17.514 -9.621 -19.617 1.00 94.88 94 ALA A C 1
ATOM 726 O O . ALA A 1 94 ? 17.694 -8.405 -19.501 1.00 94.88 94 ALA A O 1
ATOM 727 N N . ALA A 1 95 ? 16.482 -10.101 -20.312 1.00 95.56 95 ALA A N 1
ATOM 728 C CA . ALA A 1 95 ? 15.465 -9.255 -20.922 1.00 95.56 95 ALA A CA 1
ATOM 729 C C . ALA A 1 95 ? 14.620 -8.513 -19.871 1.00 95.56 95 ALA A C 1
ATOM 731 O O . ALA A 1 95 ? 14.262 -7.348 -20.083 1.00 95.56 95 ALA A O 1
ATOM 732 N N . LEU A 1 96 ? 14.324 -9.158 -18.738 1.00 94.62 96 LEU A N 1
ATOM 733 C CA . LEU A 1 96 ? 13.612 -8.546 -17.612 1.00 94.62 96 LEU A CA 1
ATOM 734 C C . LEU A 1 96 ? 14.433 -7.440 -16.938 1.00 94.62 96 LEU A C 1
ATOM 736 O O . LEU A 1 96 ? 13.909 -6.350 -16.705 1.00 94.62 96 LEU A O 1
ATOM 740 N N . GLU A 1 97 ? 15.719 -7.681 -16.687 1.00 95.19 97 GLU A N 1
ATOM 741 C CA . GLU A 1 97 ? 16.645 -6.700 -16.104 1.00 95.19 97 GLU A CA 1
ATOM 742 C C . GLU A 1 97 ? 16.830 -5.480 -17.015 1.00 95.19 97 GLU A C 1
ATOM 744 O O . GLU A 1 97 ? 16.777 -4.337 -16.552 1.00 95.19 97 GLU A O 1
ATOM 749 N N . LYS A 1 98 ? 16.957 -5.699 -18.330 1.00 96.56 98 LYS A N 1
ATOM 750 C CA . LYS A 1 98 ? 17.046 -4.612 -19.315 1.00 96.56 98 LYS A CA 1
ATOM 751 C C . LYS A 1 98 ? 15.788 -3.743 -19.326 1.00 96.56 98 LYS A C 1
ATOM 753 O O . LYS A 1 98 ? 15.883 -2.515 -19.382 1.00 96.56 98 LYS A O 1
ATOM 758 N N . GLU A 1 99 ? 14.608 -4.360 -19.269 1.00 95.31 99 GLU A N 1
ATOM 759 C CA . GLU A 1 99 ? 13.345 -3.622 -19.197 1.00 95.31 99 GLU A CA 1
ATOM 760 C C . GLU A 1 99 ? 13.207 -2.873 -17.864 1.00 95.31 99 GLU A C 1
ATOM 762 O O . GLU A 1 99 ? 12.777 -1.718 -17.859 1.00 95.31 99 GLU A O 1
ATOM 767 N N . LEU A 1 100 ? 13.621 -3.478 -16.746 1.00 93.75 100 LEU A N 1
ATOM 768 C CA . LEU A 1 100 ? 13.626 -2.835 -15.432 1.00 93.75 100 LEU A CA 1
ATOM 769 C C . LEU A 1 100 ? 14.504 -1.576 -15.433 1.00 93.75 100 LEU A C 1
ATOM 771 O O . LEU A 1 100 ? 14.026 -0.510 -15.039 1.00 93.75 100 LEU A O 1
ATOM 775 N N . GLY A 1 101 ? 15.734 -1.667 -15.949 1.00 94.94 101 GLY A N 1
ATOM 776 C CA . GLY A 1 101 ? 16.641 -0.523 -16.064 1.00 94.94 101 GLY A CA 1
ATOM 777 C C . GLY A 1 101 ? 16.070 0.596 -16.940 1.00 94.94 101 GLY A C 1
ATOM 778 O O . GLY A 1 101 ? 16.112 1.770 -16.565 1.00 94.94 101 GLY A O 1
ATOM 779 N N . ARG A 1 102 ? 15.436 0.242 -18.069 1.00 94.94 102 ARG A N 1
ATOM 780 C CA . ARG A 1 102 ? 14.752 1.211 -18.942 1.00 94.94 102 ARG A CA 1
ATOM 781 C C . ARG A 1 102 ? 13.646 1.961 -18.198 1.00 94.94 102 ARG A C 1
ATOM 783 O O . ARG A 1 102 ? 13.553 3.179 -18.313 1.00 94.94 102 ARG A O 1
ATOM 790 N N 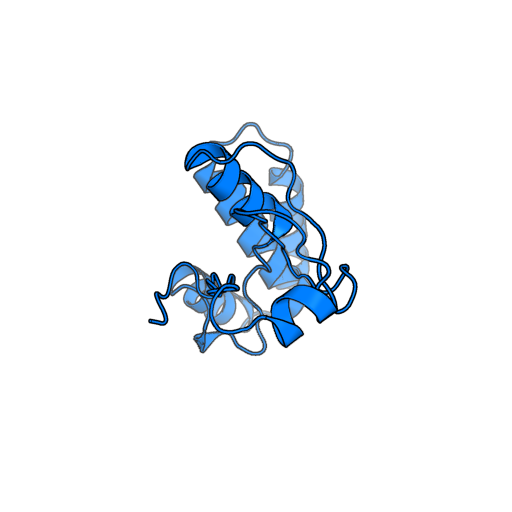. LEU A 1 103 ? 12.808 1.250 -17.441 1.00 92.69 103 LEU A N 1
ATOM 791 C CA . LEU A 1 103 ? 11.714 1.863 -16.684 1.00 92.69 103 LEU A CA 1
ATOM 792 C C . LEU A 1 103 ? 12.215 2.714 -15.511 1.00 92.69 103 LEU A C 1
ATOM 794 O O . LEU A 1 103 ? 11.669 3.788 -15.273 1.00 92.69 103 LEU A O 1
ATOM 798 N N . GLN A 1 104 ? 13.270 2.289 -14.815 1.00 91.06 104 GLN A N 1
ATOM 799 C CA . GLN A 1 104 ? 13.889 3.085 -13.751 1.00 91.06 104 GLN A CA 1
ATOM 800 C C . GLN A 1 104 ? 14.460 4.403 -14.286 1.00 91.06 104 GLN A C 1
ATOM 802 O O . GLN A 1 104 ? 14.241 5.445 -13.674 1.00 91.06 104 GLN A O 1
ATOM 807 N N . GLY A 1 105 ? 15.094 4.386 -15.464 1.00 91.06 105 GLY A N 1
ATOM 808 C CA . GLY A 1 105 ? 15.559 5.607 -16.131 1.00 91.06 105 GLY A CA 1
ATOM 809 C C . GLY A 1 105 ? 14.429 6.586 -16.475 1.00 91.06 105 GLY A C 1
ATOM 810 O O . GLY A 1 105 ? 14.635 7.796 -16.477 1.00 91.06 105 GLY A O 1
ATOM 811 N N . MET A 1 106 ? 13.208 6.087 -16.699 1.00 86.38 106 MET A N 1
ATOM 812 C CA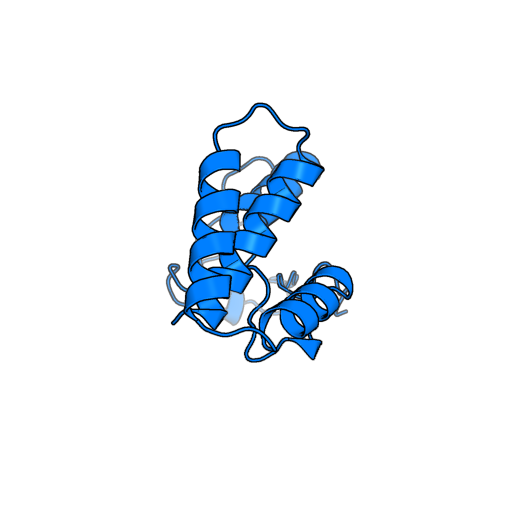 . MET A 1 106 ? 12.033 6.928 -16.956 1.00 86.38 106 MET A CA 1
ATOM 813 C C . MET A 1 106 ? 11.430 7.539 -15.682 1.00 86.38 106 MET A C 1
ATOM 815 O O . MET A 1 106 ? 10.692 8.516 -15.782 1.00 86.38 106 MET A O 1
ATOM 819 N N . ALA A 1 107 ? 11.729 7.007 -14.490 1.00 77.75 107 ALA A N 1
ATOM 820 C CA . ALA A 1 107 ? 11.085 7.423 -13.238 1.00 77.75 107 ALA A CA 1
ATOM 821 C C . ALA A 1 107 ? 11.425 8.863 -12.807 1.00 77.75 107 ALA A C 1
ATOM 823 O O . ALA A 1 107 ? 10.646 9.476 -12.078 1.00 77.75 107 ALA A O 1
ATOM 824 N N . GLY A 1 108 ? 12.543 9.416 -13.291 1.00 73.19 108 GLY A N 1
ATOM 825 C CA . GLY A 1 108 ? 12.948 10.807 -13.055 1.00 73.19 108 GLY A CA 1
ATOM 826 C C . GLY A 1 108 ? 12.280 11.842 -13.972 1.00 73.19 108 GLY A C 1
ATOM 827 O O . GLY A 1 108 ? 12.512 13.035 -13.806 1.00 73.19 108 GLY A O 1
ATOM 828 N N . GLY A 1 109 ? 11.471 11.415 -14.949 1.00 76.56 109 GLY A N 1
ATOM 829 C CA . GLY A 1 109 ? 10.828 12.313 -15.911 1.00 76.56 109 GLY A CA 1
ATOM 830 C C . GLY A 1 109 ? 9.559 12.997 -15.383 1.00 76.56 109 GLY A C 1
ATOM 831 O O . GLY A 1 109 ? 8.793 12.421 -14.608 1.00 76.56 109 GLY A O 1
ATOM 832 N N . GLY A 1 110 ? 9.287 14.214 -15.866 1.00 74.56 110 GLY A N 1
ATOM 833 C CA . GLY A 1 110 ? 8.027 14.928 -15.632 1.00 74.56 110 GLY A CA 1
ATOM 834 C C . GLY A 1 110 ? 6.868 14.292 -16.403 1.00 74.56 110 GLY A C 1
ATOM 835 O O . GLY A 1 110 ? 6.621 14.630 -17.557 1.00 74.56 110 GLY A O 1
ATOM 836 N N . MET A 1 111 ? 6.171 13.342 -15.780 1.00 81.12 111 MET A N 1
ATOM 837 C CA . MET A 1 111 ? 5.041 12.612 -16.367 1.00 81.12 111 MET A CA 1
ATOM 838 C C . MET A 1 111 ? 3.721 12.957 -15.673 1.00 81.12 111 MET A C 1
ATOM 840 O O . MET A 1 111 ? 3.698 13.299 -14.493 1.00 81.12 111 MET A O 1
ATOM 844 N N . ALA A 1 112 ? 2.607 12.787 -16.391 1.00 79.06 112 ALA A N 1
ATOM 845 C CA . ALA A 1 112 ? 1.271 12.816 -15.798 1.00 79.06 112 ALA A CA 1
ATOM 846 C C . ALA A 1 112 ? 1.131 11.748 -14.694 1.00 79.06 112 ALA A C 1
ATOM 848 O O . ALA A 1 112 ? 1.706 10.661 -14.810 1.00 79.06 112 ALA A O 1
ATOM 849 N N . ALA A 1 113 ? 0.342 12.044 -13.656 1.00 71.19 113 ALA A N 1
ATOM 850 C CA . ALA A 1 113 ? 0.226 11.224 -12.444 1.00 71.19 113 ALA A CA 1
ATOM 851 C C . ALA A 1 113 ? -0.090 9.746 -12.736 1.00 71.19 113 ALA A C 1
ATOM 853 O O . ALA A 1 113 ? 0.616 8.864 -12.258 1.00 71.19 113 ALA A O 1
ATOM 854 N N . GLU A 1 114 ? -1.060 9.473 -13.610 1.00 71.94 114 GLU A N 1
ATOM 855 C CA . GLU A 1 114 ? -1.452 8.106 -13.979 1.00 71.94 114 GLU A CA 1
ATOM 856 C C . GLU A 1 114 ? -0.321 7.336 -14.689 1.00 71.94 114 GLU A C 1
ATOM 858 O O . GLU A 1 114 ? -0.074 6.158 -14.428 1.00 71.94 114 GLU A O 1
ATOM 863 N N . LYS A 1 115 ? 0.435 8.015 -15.564 1.00 80.94 115 LYS A N 1
ATOM 864 C CA . LYS A 1 115 ? 1.585 7.411 -16.259 1.00 80.94 115 LYS A CA 1
ATOM 865 C C . LYS A 1 115 ? 2.709 7.089 -15.278 1.00 80.94 115 LYS A C 1
ATOM 867 O O . LYS A 1 115 ? 3.339 6.040 -15.400 1.00 80.94 115 LYS A O 1
ATOM 872 N N . LYS A 1 116 ? 2.936 7.972 -14.302 1.00 79.81 116 LYS A N 1
ATOM 873 C CA . LYS A 1 116 ? 3.918 7.779 -13.230 1.00 79.81 116 LYS A CA 1
ATOM 874 C C . LYS A 1 116 ? 3.512 6.631 -12.298 1.00 79.81 116 LYS A C 1
ATOM 876 O O . LYS A 1 116 ? 4.356 5.806 -11.960 1.00 79.81 116 LYS A O 1
ATOM 881 N N . GLN A 1 117 ? 2.229 6.531 -11.958 1.00 78.94 117 GLN A N 1
ATOM 882 C CA . GLN A 1 117 ? 1.673 5.433 -11.166 1.00 78.94 117 GLN A CA 1
ATOM 883 C C . GLN A 1 117 ? 1.861 4.086 -11.875 1.00 78.94 117 GLN A C 1
ATOM 885 O O . GLN A 1 117 ? 2.444 3.163 -11.307 1.00 78.94 117 GLN A O 1
ATOM 890 N N . TRP A 1 118 ? 1.466 3.999 -13.149 1.00 84.75 118 TRP A N 1
ATOM 891 C CA . TRP A 1 118 ? 1.630 2.776 -13.939 1.00 84.75 118 TRP A CA 1
ATOM 892 C C . TRP A 1 118 ? 3.103 2.385 -14.114 1.00 84.75 118 TRP A C 1
ATOM 894 O O . TRP A 1 118 ? 3.452 1.204 -14.079 1.00 84.75 118 TRP A O 1
ATOM 904 N N . LEU A 1 119 ? 3.992 3.368 -14.276 1.00 86.12 119 LEU A N 1
ATOM 905 C CA . LEU A 1 119 ? 5.432 3.125 -14.310 1.00 86.12 119 LEU A CA 1
ATOM 906 C C . LEU A 1 119 ? 5.926 2.480 -13.007 1.00 86.12 119 LEU A C 1
ATOM 908 O O . LEU A 1 119 ? 6.662 1.495 -13.061 1.00 86.12 119 LEU A O 1
ATOM 912 N N . GLY A 1 120 ? 5.491 2.998 -11.856 1.00 83.50 120 GLY A N 1
ATOM 913 C CA . GLY A 1 120 ? 5.809 2.438 -10.542 1.00 83.50 120 GLY A CA 1
ATOM 914 C C . GLY A 1 120 ? 5.331 0.992 -10.386 1.00 83.50 120 GLY A C 1
ATOM 915 O O . GLY A 1 120 ? 6.124 0.125 -10.017 1.00 83.50 120 GLY A O 1
ATOM 916 N N . GLN A 1 121 ? 4.078 0.708 -10.759 1.00 85.94 121 GLN A N 1
ATOM 917 C CA . GLN A 1 121 ? 3.505 -0.646 -10.726 1.00 85.94 121 GLN A CA 1
ATOM 918 C C . GLN A 1 121 ? 4.328 -1.629 -11.571 1.00 85.94 121 GLN A C 1
ATOM 920 O O . GLN A 1 121 ? 4.734 -2.686 -11.088 1.00 85.94 121 GLN A O 1
ATOM 925 N N . ARG A 1 122 ? 4.680 -1.254 -12.808 1.00 90.38 122 ARG A N 1
ATOM 926 C CA . ARG A 1 122 ? 5.507 -2.090 -13.696 1.00 90.38 122 ARG A CA 1
ATOM 927 C C . ARG A 1 122 ? 6.897 -2.378 -13.136 1.00 90.38 122 ARG A C 1
ATOM 929 O O . ARG A 1 122 ? 7.382 -3.499 -13.280 1.00 90.38 122 ARG A O 1
ATOM 936 N N . ILE A 1 123 ? 7.544 -1.379 -12.533 1.00 90.31 123 ILE A N 1
ATOM 937 C CA . ILE A 1 123 ? 8.849 -1.547 -11.879 1.00 90.31 123 ILE A CA 1
ATOM 938 C C . ILE A 1 123 ? 8.723 -2.531 -10.711 1.00 90.31 123 ILE A C 1
ATOM 940 O O . ILE A 1 123 ? 9.561 -3.421 -10.577 1.00 90.31 123 ILE A O 1
ATOM 944 N N . GLY A 1 124 ? 7.674 -2.404 -9.893 1.00 87.38 124 GLY A N 1
ATOM 945 C CA . GLY A 1 124 ? 7.398 -3.315 -8.779 1.00 87.38 124 GLY A CA 1
ATOM 946 C C . GLY A 1 124 ? 7.210 -4.766 -9.229 1.00 87.38 124 GLY A C 1
ATOM 947 O O . GLY A 1 124 ? 7.823 -5.665 -8.657 1.00 87.38 124 GLY A O 1
ATOM 948 N N . LEU A 1 125 ? 6.438 -4.984 -10.294 1.00 90.44 125 LEU A N 1
ATOM 949 C CA . LEU A 1 125 ? 6.209 -6.306 -10.887 1.00 90.44 125 LEU A CA 1
ATOM 950 C C . LEU A 1 125 ? 7.490 -6.931 -11.451 1.00 90.44 125 LEU A C 1
ATOM 952 O O . LEU A 1 125 ? 7.786 -8.093 -11.186 1.00 90.44 125 LEU A O 1
ATOM 956 N N . LEU A 1 126 ? 8.289 -6.158 -12.195 1.00 92.94 126 LEU A N 1
ATOM 957 C CA . LEU A 1 126 ? 9.556 -6.649 -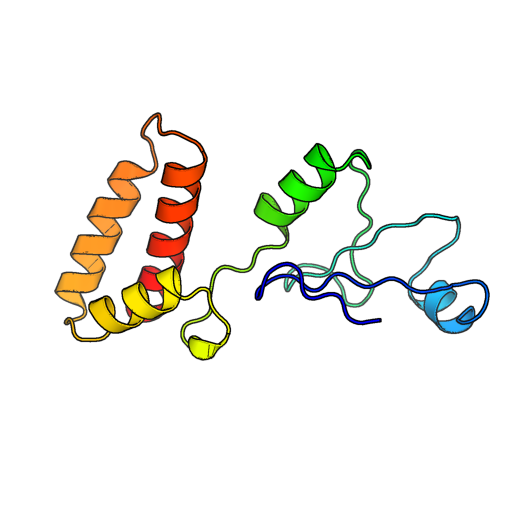12.749 1.00 92.94 126 LEU A CA 1
ATOM 958 C C . LEU A 1 126 ? 10.560 -7.023 -11.658 1.00 92.94 126 LEU A C 1
ATOM 960 O O . LEU A 1 126 ? 11.226 -8.044 -11.778 1.00 92.94 126 LEU A O 1
ATOM 964 N N . LYS A 1 127 ? 10.649 -6.240 -10.575 1.00 90.62 127 LYS A N 1
ATOM 965 C CA . LYS A 1 127 ? 11.517 -6.568 -9.432 1.00 90.62 127 LYS A CA 1
ATOM 966 C C . LYS A 1 127 ? 11.162 -7.913 -8.797 1.00 90.62 127 LYS A C 1
ATOM 968 O O . LYS A 1 127 ? 12.055 -8.590 -8.301 1.00 90.62 127 LYS A O 1
ATOM 973 N N . GLN A 1 128 ? 9.884 -8.290 -8.801 1.00 89.62 128 GLN A N 1
ATOM 974 C CA . GLN A 1 128 ? 9.445 -9.587 -8.289 1.00 89.62 128 GLN A CA 1
ATOM 975 C C . GLN A 1 128 ? 9.796 -10.739 -9.238 1.00 89.62 128 GLN A C 1
ATOM 977 O O . GLN A 1 128 ? 10.116 -11.814 -8.756 1.00 89.62 128 GLN A O 1
ATOM 982 N N . LEU A 1 129 ? 9.779 -10.515 -10.559 1.00 91.44 129 LEU A N 1
ATOM 983 C CA . LEU A 1 129 ? 10.130 -11.531 -11.565 1.00 91.44 129 LEU A CA 1
ATOM 984 C C . LEU A 1 129 ? 11.647 -11.743 -11.734 1.00 91.44 129 LEU A C 1
ATOM 986 O O . LEU A 1 129 ? 12.063 -12.778 -12.239 1.00 91.44 129 LEU A O 1
ATOM 990 N N . VAL A 1 130 ? 12.466 -10.747 -11.378 1.00 90.88 130 VAL A N 1
ATOM 991 C CA . VAL A 1 130 ? 13.942 -10.809 -11.467 1.00 90.88 130 VAL A CA 1
ATOM 992 C C . VAL A 1 130 ? 14.585 -11.434 -10.220 1.00 90.88 130 VAL A C 1
ATOM 994 O O . VAL A 1 130 ? 15.721 -11.917 -10.306 1.00 90.88 130 VAL A O 1
ATOM 997 N N . LYS A 1 131 ? 13.886 -11.390 -9.076 1.00 77.69 131 LYS A N 1
ATOM 998 C CA . LYS A 1 131 ? 14.302 -12.045 -7.828 1.00 77.69 131 LYS A CA 1
ATOM 999 C C . LYS A 1 131 ? 14.429 -13.551 -8.027 1.00 77.69 131 LYS A C 1
ATOM 1001 O O . LYS A 1 131 ? 15.478 -14.076 -7.595 1.00 77.69 131 LYS A O 1
#

Organism: Oxyrrhis marina (NCBI:txid2969)

Sequence (131 aa):
ALLLLHPSVLIADVDCTVEQDLCGEFGVSGYPTIKYFTSETDKKGESYNGGRDKAELKKFTEETLNKGCQISAVTECSEKEQAYVEKQKSKDKAALEKELGRLQGMAGGGMAAEKKQWLGQRIGLLKQLVK

pLDDT: mean 85.89, std 12.82, range [31.28, 97.0]

InterPro domains:
  IPR013766 Thioredoxin domain [PF00085] (8-62)
  IPR036249 Thioredoxin-like superfamily [SSF52833] (7-66)
  IPR051063 Protein Disulfide Isomerase [PTHR45672] (8-98)

Foldseek 3Di:
DFDDDALQAGDDDDDCVPVVVLCVVLPPDDPPWDFDDDPPADPSGDTDPWDDDPVGVVVCCLPPRRPAADPVPLVSHDPVLNVLLVVQLPDDLVVLVVVLVVLVVCQPDDDDPVVNSVSVSSNSSSVNSND